Protein AF-A0A7K3S2T8-F1 (afdb_monomer_lite)

Structure (mmCIF, N/CA/C/O backbone):
data_AF-A0A7K3S2T8-F1
#
_entry.id   AF-A0A7K3S2T8-F1
#
loop_
_atom_site.group_PDB
_atom_site.id
_atom_site.type_symbol
_atom_site.label_atom_id
_atom_site.label_alt_id
_atom_site.label_comp_id
_atom_site.label_asym_id
_atom_site.label_entity_id
_atom_site.label_seq_id
_atom_site.pdbx_PDB_ins_code
_atom_site.Cartn_x
_atom_site.Cartn_y
_atom_site.Cartn_z
_atom_site.occupancy
_atom_site.B_iso_or_equiv
_atom_site.auth_seq_id
_atom_site.auth_comp_id
_atom_site.auth_asym_id
_atom_site.auth_atom_id
_atom_site.pdbx_PDB_model_num
ATOM 1 N N . MET A 1 1 ? -19.173 5.708 31.909 1.00 77.06 1 MET A N 1
ATOM 2 C CA . MET A 1 1 ? -17.845 5.941 31.309 1.00 77.06 1 MET A CA 1
ATOM 3 C C . MET A 1 1 ? -18.022 5.776 29.815 1.00 77.06 1 MET A C 1
ATOM 5 O O . MET A 1 1 ? -18.614 4.781 29.421 1.00 77.06 1 MET A O 1
ATOM 9 N N . GLU A 1 2 ? -17.632 6.765 29.023 1.00 91.88 2 GLU A N 1
ATOM 10 C CA . GLU A 1 2 ? -17.739 6.705 27.563 1.00 91.88 2 GLU A CA 1
ATOM 11 C C . GLU A 1 2 ? -16.428 6.155 26.986 1.00 91.88 2 GLU A C 1
ATOM 13 O O . GLU A 1 2 ? -15.351 6.445 27.510 1.00 91.88 2 GLU A O 1
ATOM 18 N N . THR A 1 3 ? -16.510 5.306 25.963 1.00 91.94 3 THR A N 1
ATOM 19 C CA . THR A 1 3 ? -15.350 4.669 25.326 1.00 91.94 3 THR A CA 1
ATOM 20 C C . THR A 1 3 ? -15.429 4.900 23.828 1.00 91.94 3 THR A C 1
ATOM 22 O O . THR A 1 3 ? -16.454 4.621 23.213 1.00 91.94 3 THR A O 1
ATOM 25 N N . ILE A 1 4 ? -14.337 5.405 23.256 1.00 92.44 4 ILE A N 1
ATOM 26 C CA . ILE A 1 4 ? -14.204 5.713 21.832 1.00 92.44 4 ILE A CA 1
ATOM 27 C C . ILE A 1 4 ? -13.103 4.815 21.272 1.00 92.44 4 ILE A C 1
ATOM 29 O O . ILE A 1 4 ? -12.040 4.691 21.880 1.00 92.44 4 ILE A O 1
ATOM 33 N N . VAL A 1 5 ? -13.364 4.193 20.125 1.00 91.50 5 VAL A N 1
ATOM 34 C CA . VAL A 1 5 ? -12.416 3.323 19.420 1.00 91.50 5 VAL A CA 1
ATOM 35 C C . VAL A 1 5 ? -12.092 3.969 18.080 1.00 91.50 5 VAL A C 1
ATOM 37 O O . VAL A 1 5 ? -12.999 4.380 17.360 1.00 91.50 5 VAL A O 1
ATOM 40 N N . LEU A 1 6 ? -10.803 4.074 17.770 1.00 89.19 6 LEU A N 1
ATOM 41 C CA . LEU A 1 6 ? -10.284 4.637 16.528 1.00 89.19 6 LEU A CA 1
ATOM 42 C C . LEU A 1 6 ? -9.388 3.597 15.864 1.00 89.19 6 LEU A C 1
ATOM 44 O O . LEU A 1 6 ? -8.662 2.879 16.554 1.00 89.19 6 LEU A O 1
ATOM 48 N N . ASP A 1 7 ? -9.425 3.545 14.538 1.00 85.12 7 ASP A N 1
ATOM 49 C CA . ASP A 1 7 ? -8.392 2.857 13.774 1.00 85.12 7 ASP A CA 1
ATOM 50 C C . ASP A 1 7 ? -7.078 3.662 13.810 1.00 85.12 7 ASP A C 1
ATOM 52 O O . ASP A 1 7 ? -7.078 4.875 14.023 1.00 85.12 7 ASP A O 1
ATOM 56 N N . ILE A 1 8 ? -5.939 2.997 13.631 1.00 82.50 8 ILE A N 1
ATOM 57 C CA . ILE A 1 8 ? -4.638 3.671 13.616 1.00 82.50 8 ILE A CA 1
ATOM 58 C C . ILE A 1 8 ? -4.344 4.213 12.220 1.00 82.50 8 ILE A C 1
ATOM 60 O O . ILE A 1 8 ? -4.024 5.390 12.100 1.00 82.50 8 ILE A O 1
ATOM 64 N N . GLY A 1 9 ? -4.456 3.376 11.189 1.00 76.81 9 GLY A N 1
ATOM 65 C CA . GLY A 1 9 ? -3.990 3.686 9.837 1.00 76.81 9 GLY A CA 1
ATOM 66 C C . GLY A 1 9 ? -4.814 4.783 9.185 1.00 76.81 9 GLY A C 1
ATOM 67 O O . GLY A 1 9 ? -4.392 5.929 9.141 1.00 76.81 9 GLY A O 1
ATOM 68 N N . GLU A 1 10 ? -6.028 4.456 8.749 1.00 72.31 10 GLU A N 1
ATOM 69 C CA . GLU A 1 10 ? -6.860 5.365 7.946 1.00 72.31 10 GLU A CA 1
ATOM 70 C C . GLU A 1 10 ? -7.454 6.525 8.767 1.00 72.31 10 GLU A C 1
ATOM 72 O O . GLU A 1 10 ? -8.028 7.462 8.213 1.00 72.31 10 GLU A O 1
ATOM 77 N N . THR A 1 11 ? -7.352 6.466 10.101 1.00 83.38 11 THR A N 1
ATOM 78 C CA . THR A 1 11 ? -7.989 7.438 11.007 1.00 83.38 11 THR A CA 1
ATOM 79 C C . THR A 1 11 ? -6.997 8.313 11.775 1.00 83.38 11 THR A C 1
ATOM 81 O O . THR A 1 11 ? -7.192 9.526 11.840 1.00 83.38 11 THR A O 1
ATOM 84 N N . LEU A 1 12 ? -5.956 7.741 12.390 1.00 88.75 12 LEU A N 1
ATOM 85 C CA . LEU A 1 12 ? -5.044 8.488 13.272 1.00 88.75 12 LEU A CA 1
ATOM 86 C C . LEU A 1 12 ? -3.705 8.837 12.623 1.00 88.75 12 LEU A C 1
ATOM 88 O O . LEU A 1 12 ? -3.053 9.800 13.033 1.00 88.75 12 LEU A O 1
ATOM 92 N N . VAL A 1 13 ? -3.276 8.050 11.646 1.00 85.69 13 VAL A N 1
ATOM 93 C CA . VAL A 1 13 ? -1.983 8.173 10.985 1.00 85.69 13 VAL A CA 1
ATOM 94 C C . VAL A 1 13 ? -2.213 8.529 9.522 1.00 85.69 13 VAL A C 1
ATOM 96 O O . VAL A 1 13 ? -3.309 8.461 8.982 1.00 85.69 13 VAL A O 1
ATOM 99 N N . ARG A 1 14 ? -1.164 9.024 8.877 1.00 85.06 14 ARG A N 1
ATOM 100 C CA . ARG A 1 14 ? -1.151 9.213 7.436 1.00 85.06 14 ARG A CA 1
ATOM 101 C C . ARG A 1 14 ? -0.101 8.284 6.855 1.00 85.06 14 ARG A C 1
ATOM 103 O O . ARG A 1 14 ? 1.085 8.442 7.149 1.00 85.06 14 ARG A O 1
ATOM 110 N N . ASP A 1 15 ? -0.541 7.365 6.007 1.00 88.00 15 ASP A N 1
ATOM 111 C CA . ASP A 1 15 ? 0.318 6.338 5.407 1.00 88.00 15 ASP A CA 1
ATOM 112 C C . ASP A 1 15 ? 1.002 6.797 4.108 1.00 88.00 15 ASP A C 1
ATOM 114 O O . ASP A 1 15 ? 1.634 6.008 3.406 1.00 88.00 15 ASP A O 1
ATOM 118 N N . ASP A 1 16 ? 0.945 8.093 3.789 1.00 87.88 16 ASP A N 1
ATOM 119 C CA . ASP A 1 16 ? 1.550 8.681 2.587 1.00 87.88 16 ASP A CA 1
ATOM 120 C C . ASP A 1 16 ? 3.042 8.348 2.457 1.00 87.88 16 ASP A C 1
ATOM 122 O O . ASP A 1 16 ? 3.502 8.008 1.371 1.00 87.88 16 ASP A O 1
ATOM 126 N N . ARG A 1 17 ? 3.794 8.373 3.564 1.00 91.12 17 ARG A N 1
ATOM 127 C CA . ARG A 1 17 ? 5.218 7.996 3.581 1.00 91.12 17 ARG A CA 1
ATOM 128 C C . ARG A 1 17 ? 5.444 6.507 3.332 1.00 91.12 17 ARG A C 1
ATOM 130 O O . ARG A 1 17 ? 6.401 6.148 2.648 1.00 91.12 17 ARG A O 1
ATOM 137 N N . HIS A 1 18 ? 4.575 5.651 3.869 1.00 92.81 18 HIS A N 1
ATOM 138 C CA . HIS A 1 18 ? 4.654 4.210 3.645 1.00 92.81 18 HIS A CA 1
ATOM 139 C C . HIS A 1 18 ? 4.453 3.893 2.159 1.00 92.81 18 HIS A C 1
ATOM 141 O O . HIS A 1 18 ? 5.276 3.205 1.547 1.00 92.81 18 HIS A O 1
ATOM 147 N N . TRP A 1 19 ? 3.406 4.463 1.559 1.00 94.62 19 TRP A N 1
ATOM 148 C CA . TRP A 1 19 ? 3.092 4.268 0.147 1.00 94.62 19 TRP A CA 1
ATOM 149 C C . TRP A 1 19 ? 4.081 4.971 -0.785 1.00 94.62 19 TRP A C 1
ATOM 151 O O . TRP A 1 19 ? 4.445 4.396 -1.805 1.00 94.62 19 TRP A O 1
ATOM 161 N N . ALA A 1 20 ? 4.606 6.145 -0.432 1.00 95.38 20 ALA A N 1
ATOM 162 C CA . ALA A 1 20 ? 5.667 6.795 -1.205 1.00 95.38 20 ALA A CA 1
ATOM 163 C C . ALA A 1 20 ? 6.925 5.917 -1.296 1.00 95.38 20 ALA A C 1
ATOM 165 O O . ALA A 1 20 ? 7.438 5.700 -2.387 1.00 95.38 20 ALA A O 1
ATOM 166 N N . SER A 1 21 ? 7.358 5.309 -0.186 1.00 96.19 21 SER A N 1
ATOM 167 C CA . SER A 1 21 ? 8.504 4.390 -0.198 1.00 96.19 21 SER A CA 1
ATOM 168 C C . SER A 1 21 ? 8.265 3.147 -1.068 1.00 96.19 21 SER A C 1
ATOM 170 O O . SER A 1 21 ? 9.195 2.626 -1.687 1.00 96.19 21 SER A O 1
ATOM 172 N N . TRP 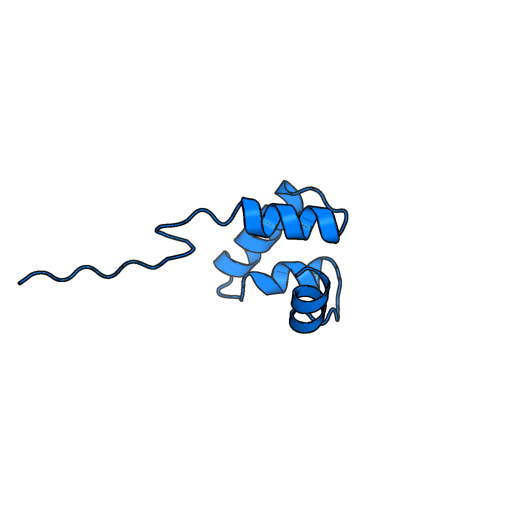A 1 22 ? 7.031 2.642 -1.127 1.00 97.50 22 TRP A N 1
ATOM 173 C CA . TRP A 1 22 ? 6.681 1.564 -2.057 1.00 97.50 22 TRP A CA 1
ATOM 174 C C . TRP A 1 22 ? 6.725 2.028 -3.511 1.00 97.50 22 TRP A C 1
ATOM 176 O O . TRP A 1 22 ? 7.220 1.293 -4.364 1.00 97.50 22 TRP A O 1
ATOM 186 N N . ALA A 1 23 ? 6.227 3.233 -3.790 1.00 97.62 23 ALA A N 1
ATOM 187 C CA . ALA A 1 23 ? 6.243 3.821 -5.122 1.00 97.62 23 ALA A CA 1
ATOM 188 C C . ALA A 1 23 ? 7.680 4.000 -5.629 1.00 97.62 23 ALA A C 1
ATOM 190 O O . ALA A 1 23 ? 7.983 3.582 -6.746 1.00 97.62 23 ALA A O 1
ATOM 191 N N . ASP A 1 24 ? 8.570 4.510 -4.773 1.00 97.19 24 ASP A N 1
ATOM 192 C CA . ASP A 1 24 ? 9.996 4.667 -5.066 1.00 97.19 24 ASP A CA 1
ATOM 193 C C . ASP A 1 24 ? 10.657 3.315 -5.369 1.00 97.19 24 ASP A C 1
ATOM 195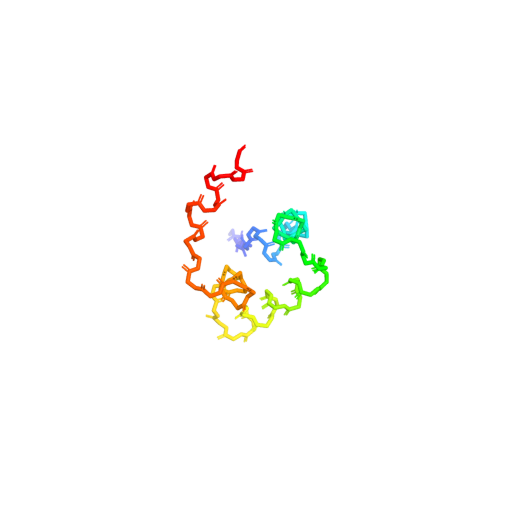 O O . ASP A 1 24 ? 11.361 3.175 -6.368 1.00 97.19 24 ASP A O 1
ATOM 199 N N . TRP A 1 25 ? 10.386 2.288 -4.554 1.00 96.56 25 TRP A N 1
ATOM 200 C CA . TRP A 1 25 ? 10.957 0.951 -4.751 1.00 96.56 25 TRP A CA 1
ATOM 201 C C . TRP A 1 25 ? 10.452 0.260 -6.028 1.00 96.56 25 TRP A C 1
ATOM 203 O O . TRP A 1 25 ? 11.209 -0.440 -6.699 1.00 96.56 25 TRP A O 1
ATOM 213 N N . LEU A 1 26 ? 9.179 0.462 -6.383 1.00 96.00 26 LEU A N 1
ATOM 214 C CA . LEU A 1 26 ? 8.579 -0.067 -7.613 1.00 96.00 26 LEU A CA 1
ATOM 215 C C . LEU A 1 26 ? 8.878 0.790 -8.854 1.00 96.00 26 LEU A C 1
ATOM 217 O O . LEU A 1 26 ? 8.576 0.357 -9.966 1.00 96.00 26 LEU A O 1
ATOM 221 N N . GLY A 1 27 ? 9.454 1.983 -8.687 1.00 97.06 27 GLY A N 1
ATOM 222 C CA . GLY A 1 27 ? 9.741 2.910 -9.782 1.00 97.06 27 GLY A CA 1
ATOM 223 C C . GLY A 1 27 ? 8.489 3.510 -10.428 1.00 97.06 27 GLY A C 1
ATOM 224 O O . GLY A 1 27 ? 8.473 3.736 -11.638 1.00 97.06 27 GLY A O 1
ATOM 225 N N . VAL A 1 28 ? 7.429 3.751 -9.651 1.00 97.94 28 VAL A N 1
ATOM 226 C CA . VAL A 1 28 ? 6.158 4.322 -10.132 1.00 97.94 28 VAL A CA 1
ATOM 227 C C . VAL A 1 28 ? 5.860 5.669 -9.467 1.00 97.94 28 VAL A C 1
ATOM 229 O O . VAL A 1 28 ? 6.335 5.923 -8.363 1.00 97.94 28 VAL A O 1
ATOM 232 N N . PRO A 1 29 ? 5.040 6.549 -10.073 1.00 97.88 29 PRO A N 1
ATOM 233 C CA . PRO A 1 29 ? 4.664 7.801 -9.421 1.00 97.88 29 PRO A CA 1
ATOM 234 C C . PRO A 1 29 ? 3.873 7.558 -8.117 1.00 97.88 29 PRO A C 1
ATOM 236 O O . PRO A 1 29 ? 2.921 6.769 -8.135 1.00 97.88 29 PRO A O 1
ATOM 239 N N . PRO A 1 30 ? 4.166 8.27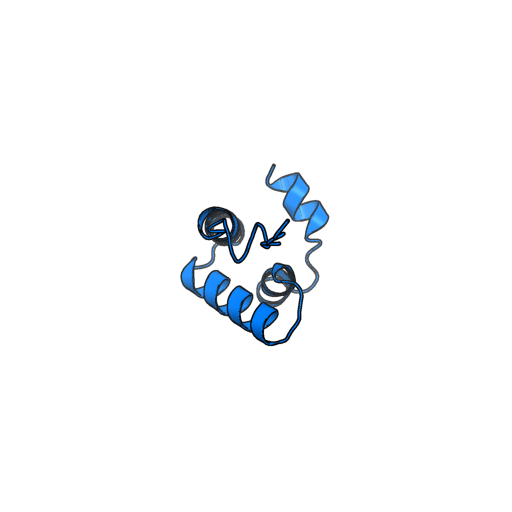6 -7.011 1.00 96.31 30 PRO A N 1
ATOM 240 C CA . PRO A 1 30 ? 3.463 8.104 -5.734 1.00 96.31 30 PRO A CA 1
ATOM 241 C C . PRO A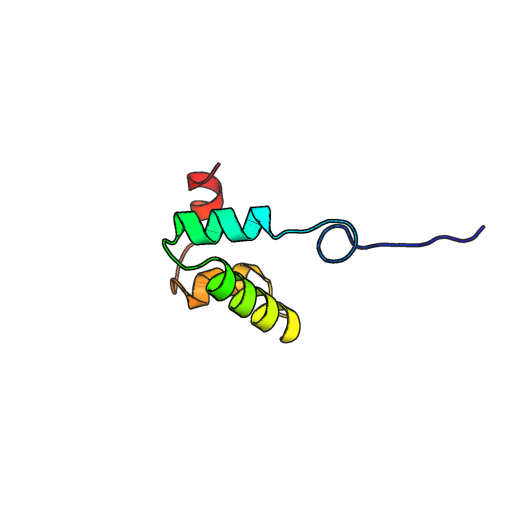 1 30 ? 1.946 8.277 -5.830 1.00 96.31 30 PRO A C 1
ATOM 243 O O . PRO A 1 30 ? 1.196 7.516 -5.227 1.00 96.31 30 PRO A O 1
ATOM 246 N N . HIS A 1 31 ? 1.481 9.230 -6.644 1.00 96.06 31 HIS A N 1
ATOM 247 C CA . HIS A 1 31 ? 0.050 9.442 -6.869 1.00 96.06 31 HIS A CA 1
ATOM 248 C C . HIS A 1 31 ? -0.610 8.246 -7.571 1.00 96.06 31 HIS A C 1
ATOM 250 O O . HIS A 1 31 ? -1.753 7.910 -7.274 1.00 96.06 31 HIS A O 1
ATOM 256 N N . THR A 1 32 ? 0.093 7.583 -8.492 1.00 97.06 32 THR A N 1
ATOM 257 C CA . THR A 1 32 ? -0.422 6.389 -9.178 1.00 97.06 32 THR A CA 1
ATOM 258 C C . THR A 1 32 ? -0.626 5.253 -8.186 1.00 97.06 32 THR A C 1
ATOM 260 O O . THR A 1 32 ? -1.695 4.646 -8.168 1.00 97.06 32 THR A O 1
ATOM 263 N N . LEU A 1 33 ? 0.364 4.995 -7.326 1.00 97.56 33 LEU A N 1
ATOM 264 C CA . LEU A 1 33 ? 0.227 3.977 -6.288 1.00 97.56 33 LEU A CA 1
ATOM 265 C C . LEU A 1 33 ? -0.863 4.356 -5.275 1.00 97.56 33 LEU A C 1
ATOM 267 O O . LEU A 1 33 ? -1.723 3.531 -4.988 1.00 97.56 33 LEU A O 1
ATOM 271 N N . GLY A 1 34 ? -0.889 5.604 -4.802 1.00 95.62 34 GLY A N 1
ATOM 272 C CA . GLY A 1 34 ? -1.924 6.087 -3.884 1.00 95.62 34 GLY A CA 1
ATOM 273 C C . GLY A 1 34 ? -3.342 5.942 -4.448 1.00 95.62 34 GLY A C 1
ATOM 274 O O . GLY A 1 34 ? -4.247 5.514 -3.736 1.00 95.62 34 GLY A O 1
ATOM 275 N N . ALA A 1 35 ? -3.538 6.208 -5.743 1.00 96.62 35 ALA A N 1
ATOM 276 C CA . ALA A 1 35 ? -4.826 6.016 -6.407 1.00 96.62 35 ALA A CA 1
ATOM 277 C C . ALA A 1 35 ? -5.248 4.536 -6.456 1.00 96.62 35 ALA A C 1
ATOM 279 O O . ALA A 1 35 ? -6.415 4.222 -6.226 1.00 96.62 35 ALA A O 1
ATOM 280 N N . LEU A 1 36 ? -4.312 3.619 -6.721 1.00 97.38 36 LEU A N 1
ATOM 281 C CA . LEU A 1 36 ? -4.588 2.178 -6.722 1.00 97.38 36 LEU A CA 1
ATOM 282 C C . LEU A 1 36 ? -4.873 1.640 -5.317 1.00 97.38 36 LEU A C 1
ATOM 284 O O . LEU A 1 36 ? -5.761 0.804 -5.164 1.00 97.38 36 LEU A O 1
ATOM 288 N N . VAL A 1 37 ? -4.162 2.138 -4.302 1.00 95.75 37 VAL A N 1
ATOM 289 C CA . VAL A 1 37 ? -4.423 1.822 -2.889 1.00 95.75 37 VAL A CA 1
ATOM 290 C C . VAL A 1 37 ? -5.832 2.261 -2.506 1.00 95.75 37 VAL A C 1
ATOM 292 O O . VAL A 1 37 ? -6.620 1.437 -2.047 1.00 95.75 37 VAL A O 1
ATOM 295 N N . GLY A 1 38 ? -6.192 3.516 -2.790 1.00 93.75 38 GLY A N 1
ATOM 296 C CA . GLY A 1 38 ? -7.539 4.024 -2.532 1.00 93.75 38 GLY A CA 1
ATOM 297 C C . GLY A 1 38 ? -8.618 3.220 -3.264 1.00 93.75 38 GLY A C 1
ATOM 298 O O . GLY A 1 38 ? -9.654 2.906 -2.684 1.00 93.75 38 GLY A O 1
ATOM 299 N N . ALA A 1 39 ? -8.364 2.816 -4.513 1.00 96.62 39 ALA A N 1
ATOM 300 C CA . ALA A 1 39 ? -9.281 1.967 -5.269 1.00 96.62 39 ALA A CA 1
ATOM 301 C C . ALA A 1 39 ? -9.442 0.562 -4.659 1.00 96.62 39 ALA A C 1
ATOM 303 O O . ALA A 1 39 ? -10.558 0.045 -4.638 1.00 96.62 39 ALA A O 1
ATOM 304 N N . ALA A 1 40 ? -8.364 -0.054 -4.160 1.00 95.31 40 ALA A N 1
ATOM 305 C CA . ALA A 1 40 ? -8.419 -1.355 -3.493 1.00 95.31 40 ALA A CA 1
ATOM 306 C C . ALA A 1 40 ? -9.222 -1.277 -2.185 1.00 95.31 40 ALA A C 1
ATOM 308 O O . ALA A 1 40 ? -10.159 -2.055 -1.997 1.00 95.31 40 ALA A O 1
ATOM 309 N N . VAL A 1 41 ? -8.931 -0.284 -1.340 1.00 92.75 41 VAL A N 1
ATOM 310 C CA . VAL A 1 41 ? -9.639 -0.063 -0.068 1.00 92.75 41 VAL A CA 1
ATOM 311 C C . VAL A 1 41 ? -11.124 0.220 -0.306 1.00 92.75 41 VAL A C 1
ATOM 313 O O . VAL A 1 41 ? -11.979 -0.389 0.334 1.00 92.75 41 VAL A O 1
ATOM 316 N N . ALA A 1 42 ? -11.462 1.061 -1.290 1.00 94.25 42 ALA A N 1
ATOM 317 C CA . ALA A 1 42 ? -12.854 1.345 -1.652 1.00 94.25 42 ALA A CA 1
ATOM 318 C C . ALA A 1 42 ? -13.626 0.102 -2.141 1.00 94.25 42 ALA A C 1
ATOM 320 O O . ALA A 1 42 ? -14.853 0.070 -2.071 1.00 94.25 42 ALA A O 1
ATOM 321 N N . GLN A 1 43 ? -12.923 -0.927 -2.625 1.00 96.38 43 GLN A N 1
ATOM 322 C CA . GLN A 1 43 ? -13.495 -2.219 -3.021 1.00 96.38 43 GLN A CA 1
ATOM 323 C C . GLN A 1 43 ? -13.548 -3.234 -1.866 1.00 96.38 43 GLN A C 1
ATOM 325 O O . GLN A 1 43 ? -13.918 -4.385 -2.092 1.00 96.38 43 GLN A O 1
ATOM 330 N N . GLY A 1 44 ? -13.166 -2.843 -0.645 1.00 94.00 44 GLY A N 1
ATOM 331 C CA . GLY A 1 44 ? -13.073 -3.743 0.506 1.00 94.00 44 GLY A CA 1
ATOM 332 C C . GLY A 1 44 ? -11.920 -4.745 0.406 1.00 94.00 44 GLY A C 1
ATOM 333 O O . GLY A 1 44 ? -11.972 -5.800 1.032 1.00 94.00 44 GLY A O 1
ATOM 334 N N . ARG A 1 45 ? -10.907 -4.449 -0.417 1.00 95.19 45 ARG A N 1
ATOM 335 C CA . ARG A 1 45 ? -9.698 -5.264 -0.567 1.00 95.19 45 ARG A CA 1
ATOM 336 C C . ARG A 1 45 ? -8.581 -4.730 0.320 1.00 95.19 45 ARG A C 1
ATOM 338 O O . ARG A 1 45 ? -8.596 -3.576 0.741 1.00 95.19 45 ARG A O 1
ATOM 345 N N . GLU A 1 46 ? -7.569 -5.563 0.521 1.00 92.62 46 GLU A N 1
ATOM 346 C CA . GLU A 1 46 ? -6.330 -5.165 1.183 1.00 92.62 46 GLU A CA 1
ATOM 347 C C . GLU A 1 46 ? -5.614 -4.072 0.383 1.00 92.62 46 GLU A C 1
ATOM 349 O O . GLU A 1 46 ? -5.436 -4.195 -0.829 1.00 92.62 46 GLU A O 1
ATOM 354 N N . ALA A 1 47 ? -5.111 -3.033 1.049 1.00 93.12 47 ALA A N 1
ATOM 355 C CA . ALA A 1 47 ? -4.351 -1.970 0.388 1.00 93.12 47 ALA A CA 1
ATOM 356 C C . ALA A 1 47 ? -3.115 -2.509 -0.365 1.00 93.12 47 ALA A C 1
ATOM 358 O O . ALA A 1 47 ? -2.749 -2.016 -1.434 1.00 93.12 47 ALA A O 1
ATOM 359 N N . THR A 1 48 ? -2.504 -3.582 0.151 1.00 94.81 48 THR A N 1
ATOM 360 C CA . THR A 1 48 ? -1.358 -4.260 -0.479 1.00 94.81 48 THR A CA 1
ATOM 361 C C . THR A 1 48 ? -1.690 -4.905 -1.826 1.00 94.81 48 THR A C 1
ATOM 363 O O . THR A 1 48 ? -0.781 -5.135 -2.628 1.00 94.81 48 THR A O 1
ATOM 366 N N . ASP A 1 49 ? -2.967 -5.135 -2.145 1.00 96.00 49 ASP A N 1
ATOM 367 C CA . ASP A 1 49 ? -3.371 -5.623 -3.463 1.00 96.00 49 ASP A CA 1
ATOM 368 C C . ASP A 1 49 ? -3.035 -4.642 -4.588 1.00 96.00 49 ASP A C 1
ATOM 370 O O . ASP A 1 49 ? -2.803 -5.073 -5.721 1.00 96.00 49 ASP A O 1
ATOM 374 N N . ALA A 1 50 ? -2.935 -3.343 -4.289 1.00 96.75 50 ALA A N 1
ATOM 375 C CA . ALA A 1 50 ? -2.479 -2.338 -5.244 1.00 96.75 50 ALA A CA 1
ATOM 376 C C . ALA A 1 50 ? -1.076 -2.653 -5.792 1.00 96.75 50 ALA A C 1
ATOM 378 O O . ALA A 1 50 ? -0.806 -2.443 -6.976 1.00 96.75 50 ALA A O 1
ATOM 379 N N . LEU A 1 51 ? -0.200 -3.236 -4.965 1.00 97.38 51 LEU A N 1
ATOM 380 C CA . LEU A 1 51 ? 1.149 -3.635 -5.373 1.00 97.38 51 LEU A CA 1
ATOM 381 C C . LEU A 1 51 ? 1.098 -4.754 -6.422 1.00 97.38 51 LEU A C 1
ATOM 383 O O . LEU A 1 51 ? 1.841 -4.724 -7.401 1.00 97.38 51 LEU A O 1
ATOM 387 N N . ARG A 1 52 ? 0.156 -5.695 -6.278 1.00 96.56 52 ARG A N 1
ATOM 388 C CA . ARG A 1 52 ? -0.046 -6.803 -7.226 1.00 96.56 52 ARG A CA 1
ATOM 389 C C . ARG A 1 52 ? -0.680 -6.354 -8.542 1.00 96.56 52 ARG A C 1
ATOM 391 O O . ARG A 1 52 ? -0.503 -7.032 -9.547 1.00 96.56 52 ARG A O 1
ATOM 398 N N . ILE A 1 53 ? -1.383 -5.220 -8.563 1.00 95.19 53 ILE A N 1
ATOM 399 C CA . ILE A 1 53 ? -1.847 -4.598 -9.815 1.00 95.19 53 ILE A CA 1
ATOM 400 C C . ILE A 1 53 ? -0.648 -4.062 -10.612 1.00 95.19 53 ILE A C 1
ATOM 402 O O . ILE A 1 53 ? -0.587 -4.248 -11.825 1.00 95.19 53 ILE A O 1
ATOM 406 N N . LEU A 1 54 ? 0.318 -3.431 -9.936 1.00 95.56 54 LEU A N 1
ATOM 407 C CA . LEU A 1 54 ? 1.524 -2.878 -10.565 1.00 95.56 54 LEU A CA 1
ATOM 408 C C . LEU A 1 54 ? 2.547 -3.953 -10.949 1.00 95.56 54 LEU A C 1
ATOM 410 O O . LEU A 1 54 ? 3.188 -3.855 -11.994 1.00 95.56 54 LEU A O 1
ATOM 414 N N . ARG A 1 55 ? 2.702 -4.983 -10.112 1.00 95.12 55 ARG A N 1
ATOM 415 C CA . ARG A 1 55 ? 3.564 -6.141 -10.363 1.00 95.12 55 ARG A CA 1
ATOM 416 C C . ARG A 1 55 ? 2.812 -7.436 -10.027 1.00 95.12 55 ARG A C 1
ATOM 418 O O . ARG A 1 55 ? 2.895 -7.930 -8.898 1.00 95.12 55 ARG A O 1
ATOM 425 N N . PRO A 1 56 ? 2.096 -8.015 -11.005 1.00 95.75 56 PRO A N 1
ATOM 426 C CA . PRO A 1 56 ? 1.379 -9.271 -10.820 1.00 95.75 56 PRO A CA 1
ATOM 427 C C . PRO A 1 56 ? 2.286 -10.396 -10.318 1.00 95.75 56 PRO A C 1
ATOM 429 O O . PRO A 1 56 ? 3.409 -10.563 -10.791 1.00 95.75 56 PRO A O 1
ATOM 432 N N . GLY A 1 57 ? 1.790 -11.167 -9.349 1.00 93.75 57 GLY A N 1
ATOM 433 C CA . GLY A 1 57 ? 2.504 -12.313 -8.780 1.00 93.75 57 GLY A CA 1
ATOM 434 C C . GLY A 1 57 ? 3.636 -11.967 -7.808 1.00 93.75 57 GLY A C 1
ATOM 435 O O . GLY A 1 57 ? 4.326 -12.881 -7.367 1.00 93.75 57 GLY A O 1
A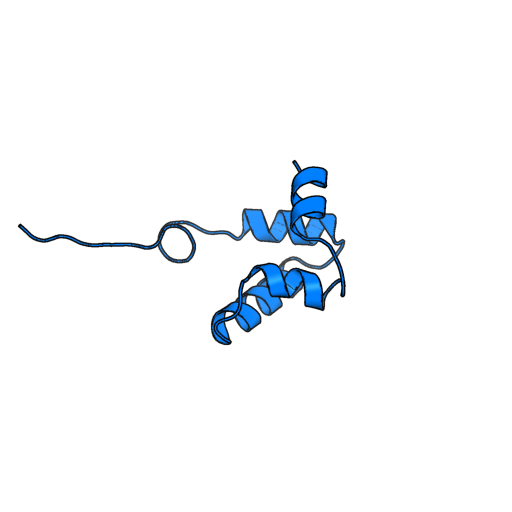TOM 436 N N . MET A 1 58 ? 3.843 -10.690 -7.453 1.00 95.25 58 MET A N 1
ATOM 437 C CA . MET A 1 58 ? 4.848 -10.354 -6.444 1.00 95.25 58 MET A CA 1
ATOM 438 C C . ME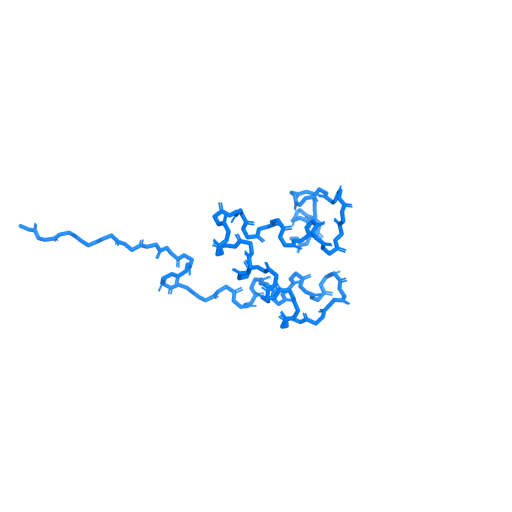T A 1 58 ? 4.486 -10.922 -5.068 1.00 95.25 58 MET A C 1
ATOM 440 O O . MET A 1 58 ? 3.347 -10.802 -4.603 1.00 95.25 58 MET A O 1
ATOM 444 N N . ASP A 1 59 ? 5.489 -11.483 -4.402 1.00 95.69 59 ASP A N 1
ATOM 445 C CA . ASP A 1 59 ? 5.423 -11.782 -2.980 1.00 95.69 59 ASP A CA 1
ATOM 446 C C . ASP A 1 59 ? 5.652 -10.479 -2.200 1.00 95.69 59 ASP A C 1
ATOM 448 O O . ASP A 1 59 ? 6.746 -9.909 -2.196 1.00 95.69 59 ASP A O 1
ATOM 452 N N . VAL A 1 60 ? 4.579 -9.967 -1.595 1.00 95.06 60 VAL A N 1
ATOM 453 C CA . VAL A 1 60 ? 4.601 -8.708 -0.839 1.00 95.06 60 VAL A CA 1
ATOM 454 C C . VAL A 1 60 ? 5.367 -8.866 0.471 1.00 95.06 60 VAL A C 1
ATOM 456 O O . VAL A 1 60 ? 6.029 -7.919 0.889 1.00 95.06 60 VAL A O 1
ATOM 459 N N . GLU A 1 61 ? 5.319 -10.036 1.108 1.00 95.00 61 GLU A N 1
ATOM 460 C CA . GLU A 1 61 ? 6.040 -10.265 2.360 1.00 95.00 61 GLU A CA 1
ATOM 461 C C . GLU A 1 61 ? 7.544 -10.319 2.113 1.00 95.00 61 GLU A C 1
ATOM 463 O O . GLU A 1 61 ? 8.315 -9.688 2.837 1.00 95.00 61 GLU A O 1
ATOM 468 N N . GLU A 1 62 ? 7.960 -11.015 1.056 1.00 96.25 62 GLU A N 1
ATOM 469 C CA . GLU A 1 62 ? 9.358 -11.040 0.634 1.00 96.25 62 GLU A CA 1
ATOM 470 C C . GLU A 1 62 ? 9.839 -9.651 0.216 1.00 96.25 62 GLU A C 1
ATOM 472 O O . GLU A 1 62 ? 10.896 -9.201 0.656 1.00 96.25 62 GLU A O 1
ATOM 477 N N . ALA A 1 63 ? 9.036 -8.917 -0.557 1.00 94.62 63 ALA A N 1
ATOM 478 C CA . ALA A 1 63 ? 9.359 -7.539 -0.911 1.00 94.62 63 ALA A CA 1
ATOM 479 C C . ALA A 1 63 ? 9.438 -6.621 0.323 1.00 94.62 63 ALA A C 1
ATOM 481 O O . ALA A 1 63 ? 10.257 -5.708 0.349 1.00 94.62 63 ALA A O 1
ATOM 482 N N . CYS A 1 64 ? 8.626 -6.861 1.357 1.00 93.31 64 CYS A N 1
ATOM 483 C CA . CYS A 1 64 ? 8.694 -6.119 2.614 1.00 93.31 64 CYS A CA 1
ATOM 484 C C . CYS A 1 64 ? 10.017 -6.392 3.344 1.00 93.31 64 CYS A C 1
ATOM 486 O O . CYS A 1 64 ? 10.687 -5.448 3.754 1.00 93.31 64 CYS A O 1
ATOM 488 N N . ARG A 1 65 ? 10.443 -7.661 3.418 1.00 94.81 65 ARG A N 1
ATOM 489 C CA . ARG A 1 65 ? 11.749 -8.048 3.982 1.00 94.81 65 ARG A CA 1
ATOM 490 C C . ARG A 1 65 ? 12.921 -7.449 3.207 1.00 94.81 65 ARG A C 1
ATOM 492 O O . ARG A 1 65 ? 13.878 -7.004 3.821 1.00 94.81 65 ARG A O 1
ATOM 499 N N . ALA A 1 66 ? 12.836 -7.401 1.879 1.00 93.12 66 ALA A N 1
ATOM 500 C CA . ALA A 1 66 ? 13.880 -6.833 1.024 1.00 93.12 66 ALA A CA 1
ATOM 501 C C . ALA A 1 66 ? 13.967 -5.294 1.081 1.00 93.12 66 ALA A C 1
ATOM 503 O O . ALA A 1 66 ? 14.962 -4.723 0.636 1.00 93.12 66 ALA A O 1
ATOM 504 N N . ARG A 1 67 ? 12.915 -4.623 1.570 1.00 91.25 67 ARG A N 1
ATOM 505 C CA . ARG A 1 67 ? 12.837 -3.160 1.729 1.00 91.25 67 ARG A CA 1
ATOM 506 C C . ARG A 1 67 ? 13.200 -2.670 3.137 1.00 91.25 67 ARG A C 1
ATOM 508 O O . ARG A 1 67 ? 13.320 -1.456 3.299 1.00 91.25 67 ARG A O 1
ATOM 515 N N . ALA A 1 68 ? 13.298 -3.572 4.119 1.00 74.19 68 ALA A N 1
ATOM 516 C CA . ALA A 1 68 ? 13.650 -3.274 5.511 1.00 74.19 68 ALA A CA 1
ATOM 517 C C . ALA A 1 68 ? 15.155 -3.018 5.673 1.00 74.19 68 ALA A C 1
ATOM 519 O O . ALA A 1 68 ? 15.496 -2.095 6.447 1.00 74.19 68 ALA A O 1
#

Radius of gyration: 13.8 Å; chains: 1; bounding box: 32×22×42 Å

Sequence (68 aa):
METIVLDIGETLVRDDRHWASWADWLGVPPHTLGALVGAAVAQGREATDALRILRPGMDVEEACRARA

pLDDT: mean 92.78, std 5.68, range [72.31, 97.94]

Secondary structure (DSSP, 8-state):
-------SHHHHS-THHHHHHHHHHHTS-HHHHHHHHHHHHHTT--TTHHHHHHSTT--HHHHHHHH-

Foldseek 3Di:
DDDDDDDCDPGPDDCLVVQVLVCVVLVHDSVQLVVLLVVQVVVVHHSCVSVCVSPPPDDVVVVVVVSD

Organism: NCBI:txid66428